Protein AF-A0A3Q7T6Q8-F1 (afdb_monomer)

Mean predicted aligned error: 18.89 Å

Radius of gyration: 38.8 Å; Cα contacts (8 Å, |Δi|>4): 49; chains: 1; bounding box: 91×51×86 Å

pLDDT: mean 72.95, std 18.6, range [37.81, 95.62]

Foldseek 3Di:
DDDDDPVVVVVVLVPDDDPQLPQARDALVRVVVLVVDDDPVSQVCCCVPQNDPVSNCVRLVADPPHGDPPDPVSVVVCCSGNNDPDDPPDDDDDPVNVVVVVCPDPVNVVVVVVVVVVVVVVPDDPPDDDPDDPDDPDDPDDPDDDDDPDDPDDDDDDDD

Secondary structure (DSSP, 8-state):
-----HHHHHHTTSTT--SS-TTSSS-HHHHHHHHH--HHHHHHHHHHHTSSHHHHHHHTT-BTTTB----HHHHHHHHHHH-----PPPPPPPHHHHHHHHHT-HHHHHHHHHHHHHHHHHT---S---------------S-----S----PPPPPP-

Sequence (160 aa):
MGDMTNSDFYSKNQRNESSHGGEFGCTMEELRSLMELRGTEAVVKIKETYGDTEAICRRLKTSPVEGLPGTAPDLEKRKQIFGQNFIPPKKPKTFLQLVWEALQDVTLIILEIAAIISLGLSFYHPPGESNEGLYWPHLNQDPNSRDAVFSWQVPYPTQE

Nearest PDB structures (foldseek):
  8qmp-assembly1_A  TM=7.419E-01  e=8.743E-04  Arabidopsis thaliana

Solvent-accessible surface area (backbone atoms only — not comparable to full-atom values): 10632 Å² total; per-residue (Å²): 135,84,84,81,55,79,65,59,68,62,56,68,76,64,80,79,71,69,101,58,36,71,99,31,75,56,45,58,66,60,54,51,58,48,67,74,43,60,74,69,61,30,53,50,51,38,39,75,76,51,56,38,74,66,46,48,27,58,31,68,69,33,44,93,85,77,39,61,89,79,44,69,70,60,54,52,52,45,35,71,72,65,43,72,98,65,83,76,75,77,78,75,82,50,72,67,57,54,51,55,59,60,64,68,37,68,68,58,49,52,51,51,52,52,49,53,52,53,53,54,54,74,70,59,74,75,96,80,74,77,94,67,79,81,73,71,83,78,73,83,76,74,90,77,81,78,89,78,84,83,84,90,75,84,88,80,85,86,85,130

Structure (mmCIF, N/CA/C/O backbone):
data_AF-A0A3Q7T6Q8-F1
#
_entry.id   AF-A0A3Q7T6Q8-F1
#
loop_
_atom_site.group_PDB
_atom_site.id
_atom_site.type_symbol
_atom_site.label_atom_id
_atom_site.label_alt_id
_atom_site.label_comp_id
_atom_site.label_asym_id
_atom_site.label_entity_id
_atom_site.label_seq_id
_atom_site.pdbx_PDB_ins_code
_atom_site.Cartn_x
_atom_site.Cartn_y
_atom_site.Cartn_z
_atom_site.occupancy
_atom_site.B_iso_or_equiv
_atom_site.auth_seq_id
_atom_site.auth_comp_id
_atom_site.auth_asym_id
_atom_site.auth_atom_id
_atom_site.pdbx_PDB_model_num
ATOM 1 N N . MET A 1 1 ? 7.427 14.053 -19.180 1.00 42.81 1 MET A N 1
ATOM 2 C CA . MET A 1 1 ? 6.510 12.998 -18.704 1.00 42.81 1 MET A CA 1
ATOM 3 C C . MET A 1 1 ? 6.912 12.683 -17.275 1.00 42.81 1 MET A C 1
ATOM 5 O O . MET A 1 1 ? 8.006 12.180 -17.092 1.00 42.81 1 MET A O 1
ATOM 9 N N . GLY A 1 2 ? 6.131 13.107 -16.281 1.00 48.97 2 GLY A N 1
ATOM 10 C CA . GLY A 1 2 ? 6.437 12.813 -14.879 1.00 48.97 2 GLY A CA 1
ATOM 11 C C . GLY A 1 2 ? 6.034 11.382 -14.550 1.00 48.97 2 GLY A C 1
ATOM 12 O O . GLY A 1 2 ? 4.890 11.006 -14.810 1.00 48.97 2 GLY A O 1
ATOM 13 N N . ASP A 1 3 ? 6.964 10.603 -14.009 1.00 50.81 3 ASP A N 1
ATOM 14 C CA . ASP A 1 3 ? 6.685 9.288 -13.446 1.00 50.81 3 ASP A CA 1
ATOM 15 C C . ASP A 1 3 ? 5.730 9.455 -12.262 1.00 50.81 3 ASP A C 1
ATOM 17 O O . ASP A 1 3 ? 6.100 9.924 -11.189 1.00 50.81 3 ASP A O 1
ATOM 21 N N . MET A 1 4 ? 4.461 9.116 -12.483 1.00 51.78 4 MET A N 1
ATOM 22 C CA . MET A 1 4 ? 3.462 9.068 -11.423 1.00 51.78 4 MET A CA 1
ATOM 23 C C . MET A 1 4 ? 3.792 7.890 -10.511 1.00 51.78 4 MET A C 1
ATOM 25 O O . MET A 1 4 ? 3.601 6.723 -10.869 1.00 51.78 4 MET A O 1
ATOM 29 N N . THR A 1 5 ? 4.316 8.210 -9.334 1.00 60.03 5 THR A N 1
ATOM 30 C CA . THR A 1 5 ? 4.643 7.223 -8.312 1.00 60.03 5 THR A CA 1
ATOM 31 C C . THR A 1 5 ? 3.364 6.643 -7.708 1.00 60.03 5 THR A C 1
ATOM 33 O O . THR A 1 5 ? 2.331 7.303 -7.603 1.00 60.03 5 THR A O 1
ATOM 36 N N . ASN A 1 6 ? 3.407 5.366 -7.318 1.00 51.06 6 ASN A N 1
ATOM 37 C CA . ASN A 1 6 ? 2.254 4.633 -6.777 1.00 51.06 6 ASN A CA 1
ATOM 38 C C . ASN A 1 6 ? 1.655 5.312 -5.522 1.00 51.06 6 ASN A C 1
ATOM 40 O O . ASN A 1 6 ? 0.464 5.171 -5.264 1.00 51.06 6 ASN A O 1
ATOM 44 N N . SER A 1 7 ? 2.460 6.094 -4.793 1.00 55.41 7 SER A N 1
ATOM 45 C CA . SER A 1 7 ? 2.069 6.892 -3.623 1.00 55.41 7 SER A CA 1
ATOM 46 C C . SER A 1 7 ? 1.056 7.994 -3.933 1.00 55.41 7 SER A C 1
ATOM 48 O O . SER A 1 7 ? 0.173 8.240 -3.114 1.00 55.41 7 SER A O 1
ATOM 50 N N . ASP A 1 8 ? 1.107 8.601 -5.122 1.00 52.31 8 ASP A N 1
ATOM 51 C CA . ASP A 1 8 ? 0.228 9.729 -5.465 1.00 52.31 8 ASP A CA 1
ATOM 52 C C . ASP A 1 8 ? -1.238 9.297 -5.634 1.00 52.31 8 ASP A C 1
ATOM 54 O O . ASP A 1 8 ? -2.163 10.085 -5.422 1.00 52.31 8 ASP A O 1
ATOM 58 N N . PHE A 1 9 ? -1.470 8.021 -5.968 1.00 51.50 9 PHE A N 1
ATOM 59 C CA . PHE A 1 9 ? -2.816 7.455 -6.055 1.00 51.50 9 PHE A CA 1
ATOM 60 C C . PHE A 1 9 ? -3.450 7.276 -4.669 1.00 51.50 9 PHE A C 1
ATOM 62 O O . PHE A 1 9 ? -4.651 7.490 -4.514 1.00 51.50 9 PHE A O 1
ATOM 69 N N . TYR A 1 10 ? -2.647 6.961 -3.646 1.00 50.75 10 TYR A N 1
ATOM 70 C CA . TYR A 1 10 ? -3.132 6.861 -2.266 1.00 50.75 10 TYR A CA 1
ATOM 71 C C . TYR A 1 10 ? -3.413 8.236 -1.655 1.00 50.75 10 TYR A C 1
ATOM 73 O O . TYR A 1 10 ? -4.394 8.395 -0.933 1.00 50.75 10 TYR A O 1
ATOM 81 N N . SER A 1 11 ? -2.621 9.256 -1.993 1.00 49.34 11 SER A N 1
ATOM 82 C CA . SER A 1 11 ? -2.811 10.608 -1.450 1.00 49.34 11 SER A CA 1
ATOM 83 C C . SER A 1 11 ? -4.059 11.319 -1.985 1.00 49.34 11 SER A C 1
ATOM 85 O O . SER A 1 11 ? -4.573 12.230 -1.335 1.00 49.34 11 SER A O 1
ATOM 87 N N . LYS A 1 12 ? -4.586 10.924 -3.154 1.00 41.44 12 LYS A N 1
ATOM 88 C CA . LYS A 1 12 ? -5.698 11.651 -3.789 1.00 41.44 12 LYS A CA 1
ATOM 89 C C . LYS A 1 12 ? -7.086 11.321 -3.223 1.00 41.44 12 LYS A C 1
ATOM 91 O O . LYS A 1 12 ? -7.983 12.146 -3.375 1.00 41.44 12 LYS A O 1
ATOM 96 N N . ASN A 1 13 ? -7.245 10.205 -2.508 1.00 47.62 13 ASN A N 1
ATOM 97 C CA . ASN A 1 13 ? -8.472 9.908 -1.752 1.00 47.62 13 ASN A CA 1
ATOM 98 C C . ASN A 1 13 ? -8.458 10.459 -0.317 1.00 47.62 13 ASN A C 1
ATOM 100 O O . ASN A 1 13 ? -9.495 10.471 0.331 1.00 47.62 13 ASN A O 1
ATOM 104 N N . GLN A 1 14 ? -7.317 10.958 0.170 1.00 51.09 14 GLN A N 1
ATOM 105 C CA . GLN A 1 14 ? -7.147 11.379 1.566 1.00 51.09 14 GLN A CA 1
ATOM 106 C C . GLN A 1 14 ? -7.404 12.880 1.796 1.00 51.09 14 GLN A C 1
ATOM 108 O O . GLN A 1 14 ? -7.214 13.394 2.893 1.00 51.09 14 GLN A O 1
ATOM 113 N N . ARG A 1 15 ? -7.817 13.630 0.764 1.00 42.97 15 ARG A N 1
ATOM 114 C CA . ARG A 1 15 ? -7.916 15.100 0.843 1.00 42.97 15 ARG A CA 1
ATOM 115 C C . ARG A 1 15 ? -9.265 15.624 1.352 1.00 42.97 15 ARG A C 1
ATOM 117 O O . ARG A 1 15 ? -9.511 16.819 1.223 1.00 42.97 15 ARG A O 1
ATOM 124 N N . ASN A 1 16 ? -10.141 14.776 1.895 1.00 45.94 16 ASN A N 1
ATOM 125 C CA . ASN A 1 16 ? -11.468 15.226 2.327 1.00 45.94 16 ASN A CA 1
ATOM 126 C C . ASN A 1 16 ? -11.994 14.592 3.622 1.00 45.94 16 ASN A C 1
ATOM 128 O O . ASN A 1 16 ? -13.197 14.389 3.737 1.00 45.94 16 ASN A O 1
ATOM 132 N N . GLU A 1 17 ? -11.137 14.313 4.605 1.00 46.56 17 GLU A N 1
ATOM 133 C CA . GLU A 1 17 ? -11.614 13.994 5.955 1.00 46.56 17 GLU A CA 1
ATOM 134 C C . GLU A 1 17 ? -10.962 14.923 6.981 1.00 46.56 17 GLU A C 1
ATOM 136 O O . GLU A 1 17 ? -9.792 14.822 7.342 1.00 46.56 17 GLU A O 1
ATOM 141 N N . SER A 1 18 ? -11.756 15.907 7.398 1.00 42.16 18 SER A N 1
ATOM 142 C CA . SER A 1 18 ? -11.592 16.672 8.631 1.00 42.16 18 SER A CA 1
ATOM 143 C C . SER A 1 18 ? -11.184 15.760 9.790 1.00 42.16 18 SER A C 1
ATOM 145 O O . SER A 1 18 ? -11.763 14.691 9.925 1.00 42.16 18 SER A O 1
ATOM 147 N N . SER A 1 19 ? -10.254 16.214 10.641 1.00 48.16 19 SER A N 1
ATOM 148 C CA . SER A 1 19 ? -9.655 15.555 11.824 1.00 48.16 19 SER A CA 1
ATOM 149 C C . SER A 1 19 ? -10.612 15.091 12.944 1.00 48.16 19 SER A C 1
ATOM 151 O O . SER A 1 19 ? -10.244 15.056 14.116 1.00 48.16 19 SER A O 1
ATOM 153 N N . HIS A 1 20 ? -11.841 14.728 12.616 1.00 48.34 20 HIS A N 1
ATOM 154 C CA . HIS A 1 20 ? -12.792 14.058 13.484 1.00 48.34 20 HIS A CA 1
ATOM 155 C C . HIS A 1 20 ? -13.066 12.694 12.852 1.00 48.34 20 HIS A C 1
ATOM 157 O O . HIS A 1 20 ? -13.233 12.643 11.641 1.00 48.34 20 HIS A O 1
ATOM 163 N N . GLY A 1 21 ? -13.135 11.608 13.630 1.00 58.06 21 GLY A N 1
ATOM 164 C CA . GLY A 1 21 ? -13.402 10.231 13.159 1.00 58.06 21 GLY A CA 1
ATOM 165 C C . GLY A 1 21 ? -14.717 10.006 12.391 1.00 58.06 21 GLY A C 1
ATOM 166 O O . GLY A 1 21 ? -15.191 8.881 12.279 1.00 58.06 21 GLY A O 1
ATOM 167 N N . GLY A 1 22 ? -15.340 11.055 11.859 1.00 68.81 22 GLY A N 1
ATOM 168 C CA . GLY A 1 22 ? -16.592 11.000 11.137 1.00 68.81 22 GLY A CA 1
ATOM 169 C C . GLY A 1 22 ? -17.690 10.405 12.008 1.00 68.81 22 GLY A C 1
ATOM 170 O O . GLY A 1 22 ? -17.863 10.759 13.173 1.00 68.81 22 GLY A O 1
ATOM 171 N N . GLU A 1 23 ? -18.440 9.477 11.421 1.00 75.56 23 GLU A N 1
ATOM 172 C CA . GLU A 1 23 ? -19.491 8.706 12.093 1.00 75.56 23 GLU A CA 1
ATOM 173 C C . GLU A 1 23 ? -18.933 7.671 13.095 1.00 75.56 23 GLU A C 1
ATOM 175 O O . GLU A 1 23 ? -19.697 7.090 13.876 1.00 75.56 23 GLU A O 1
ATOM 180 N N . PHE A 1 24 ? -17.623 7.413 13.046 1.00 80.94 24 PHE A N 1
ATOM 181 C CA . PHE A 1 24 ? -16.902 6.503 13.923 1.00 80.94 24 PHE A CA 1
ATOM 182 C C . PHE A 1 24 ? -16.138 7.301 14.990 1.00 80.94 24 PHE A C 1
ATOM 184 O O . PHE A 1 24 ? -15.774 8.461 14.836 1.00 80.94 24 PHE A O 1
ATOM 191 N N . GLY A 1 25 ? -15.899 6.695 16.146 1.00 84.25 25 GLY A N 1
ATOM 192 C CA . GLY A 1 25 ? -15.174 7.384 17.217 1.00 84.25 25 GLY A CA 1
ATOM 193 C C . GLY A 1 25 ? -13.654 7.392 17.036 1.00 84.25 25 GLY A C 1
ATOM 194 O O . GLY A 1 25 ? -12.964 7.676 18.011 1.00 84.25 25 GLY A O 1
ATOM 195 N N . CYS A 1 26 ? -13.134 6.985 15.878 1.00 85.56 26 CYS A N 1
ATOM 196 C CA . CYS A 1 26 ? -11.708 6.764 15.631 1.00 85.56 26 CYS A CA 1
ATOM 197 C C . CYS A 1 26 ? -11.368 6.912 14.141 1.00 85.56 26 CYS A C 1
ATOM 199 O O . CYS A 1 26 ? -12.192 6.555 13.294 1.00 85.56 26 CYS A O 1
ATOM 201 N N . THR A 1 27 ? -10.160 7.384 13.826 1.00 87.56 27 THR A N 1
ATOM 202 C CA . THR A 1 27 ? -9.666 7.531 12.443 1.00 87.56 27 THR A CA 1
ATOM 203 C C . THR A 1 27 ? -8.792 6.354 11.999 1.00 87.56 27 THR A C 1
ATOM 205 O O . THR A 1 27 ? -8.312 5.553 12.807 1.00 87.56 27 THR A O 1
ATOM 208 N N . MET A 1 28 ? -8.550 6.255 10.689 1.00 86.00 28 MET A N 1
ATOM 209 C CA . MET A 1 28 ? -7.641 5.263 10.110 1.00 86.00 28 MET A CA 1
ATOM 210 C C . MET A 1 28 ? -6.201 5.424 10.622 1.00 86.00 28 MET A C 1
ATOM 212 O O . MET A 1 28 ? -5.523 4.432 10.892 1.00 86.00 28 MET A O 1
ATOM 216 N N . GLU A 1 29 ? -5.735 6.660 10.782 1.00 86.31 29 GLU A N 1
ATOM 217 C CA . GLU A 1 29 ? -4.396 6.990 11.273 1.00 86.31 29 GLU A CA 1
ATOM 218 C C . GLU A 1 29 ? -4.209 6.552 12.727 1.00 86.31 29 G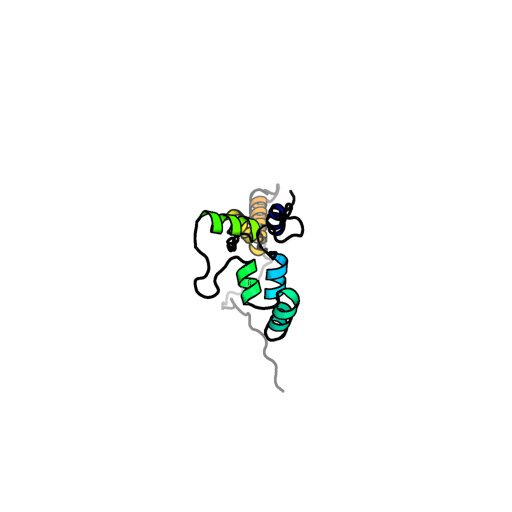LU A C 1
ATOM 220 O O . GLU A 1 29 ? -3.171 5.982 13.070 1.00 86.31 29 GLU A O 1
ATOM 225 N N . GLU A 1 30 ? -5.221 6.759 13.573 1.00 88.94 30 GLU A N 1
ATOM 226 C CA . GLU A 1 30 ? -5.186 6.324 14.970 1.00 88.94 30 GLU A CA 1
ATOM 227 C C . GLU A 1 30 ? -5.124 4.794 15.082 1.00 88.94 30 GLU A C 1
ATOM 229 O O . GLU A 1 30 ? -4.339 4.257 15.869 1.00 88.94 30 GLU A O 1
ATOM 234 N N . LEU A 1 31 ? -5.908 4.082 14.262 1.00 89.50 31 LEU A N 1
ATOM 235 C CA . LEU A 1 31 ? -5.884 2.617 14.199 1.00 89.50 31 LEU A CA 1
ATOM 236 C C . LEU A 1 31 ? -4.541 2.100 13.671 1.00 89.50 31 LEU A C 1
ATOM 238 O O . LEU A 1 31 ? -3.998 1.133 14.207 1.00 89.50 31 LEU A O 1
ATOM 242 N N . ARG A 1 32 ? -3.968 2.758 12.658 1.00 88.44 32 ARG A N 1
ATOM 243 C CA . ARG A 1 32 ? -2.650 2.410 12.117 1.00 88.44 32 ARG A CA 1
ATOM 244 C C . ARG A 1 32 ? -1.550 2.594 13.158 1.00 88.44 32 ARG A C 1
ATOM 246 O O . ARG A 1 32 ? -0.752 1.680 13.346 1.00 88.44 32 ARG A O 1
ATOM 253 N N . SER A 1 33 ? -1.535 3.728 13.858 1.00 89.75 33 SER A N 1
ATOM 254 C CA . SER A 1 33 ? -0.574 3.976 14.938 1.00 89.75 33 SER A CA 1
ATOM 255 C C . SER A 1 33 ? -0.704 2.928 16.046 1.00 89.75 33 SER A C 1
ATOM 257 O O . SER A 1 33 ? 0.299 2.441 16.564 1.00 89.75 33 SER A O 1
ATOM 259 N N . LEU A 1 34 ? -1.930 2.497 16.357 1.00 90.38 34 LEU A N 1
ATOM 260 C CA . LEU A 1 34 ? -2.146 1.417 17.313 1.00 90.38 34 LEU A CA 1
ATOM 261 C C . LEU A 1 34 ? -1.592 0.068 16.817 1.00 90.38 34 LEU A C 1
ATOM 263 O O . LEU A 1 34 ? -1.038 -0.689 17.612 1.00 90.38 34 LEU A O 1
ATOM 267 N N . MET A 1 35 ? -1.697 -0.228 15.517 1.00 88.19 35 MET A N 1
ATOM 268 C CA . MET A 1 35 ? -1.145 -1.449 14.912 1.00 88.19 35 M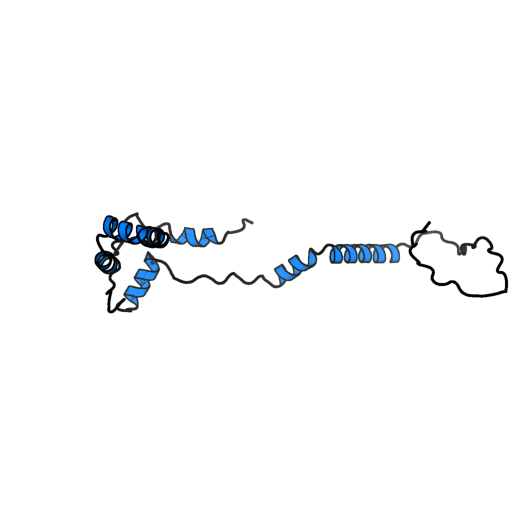ET A CA 1
ATOM 269 C C . MET A 1 35 ? 0.388 -1.488 14.871 1.00 88.19 35 MET A C 1
ATOM 271 O O . MET A 1 35 ? 0.944 -2.582 14.733 1.00 88.19 35 MET A O 1
ATOM 275 N N . GLU A 1 36 ? 1.062 -0.341 14.967 1.00 91.50 36 GLU A N 1
ATOM 276 C CA . GLU A 1 36 ? 2.526 -0.251 15.055 1.00 91.50 36 GLU A CA 1
ATOM 277 C C . GLU A 1 36 ? 3.039 -0.659 16.446 1.00 91.50 36 GLU A C 1
ATOM 279 O O . GLU A 1 36 ? 4.152 -1.170 16.569 1.00 91.50 36 GLU A O 1
ATOM 284 N N . LEU A 1 37 ? 2.203 -0.530 17.482 1.00 91.81 37 LEU A N 1
ATOM 285 C CA . LEU A 1 37 ? 2.515 -0.968 18.841 1.00 91.81 37 LEU A CA 1
ATOM 286 C C . LEU A 1 37 ? 2.313 -2.486 19.010 1.00 91.81 37 LEU A C 1
ATOM 288 O O . LEU A 1 37 ? 1.492 -3.129 18.340 1.00 91.81 37 LEU A O 1
ATOM 292 N N . ARG A 1 38 ? 3.064 -3.091 19.938 1.00 90.12 38 ARG A N 1
ATOM 293 C CA . ARG A 1 38 ? 3.000 -4.531 20.247 1.00 90.12 38 ARG A CA 1
ATOM 294 C C . ARG A 1 38 ? 3.035 -4.776 21.756 1.00 90.12 38 ARG A C 1
ATOM 296 O O . ARG A 1 38 ? 3.600 -3.998 22.514 1.00 90.12 38 ARG A O 1
ATOM 303 N N . GLY A 1 39 ? 2.432 -5.883 22.189 1.00 91.62 39 GLY A N 1
ATOM 304 C CA . GLY A 1 39 ? 2.489 -6.334 23.581 1.00 91.62 39 GLY A CA 1
ATOM 305 C C . GLY A 1 39 ? 1.902 -5.328 24.575 1.00 91.62 39 GLY A C 1
ATOM 306 O O . GLY A 1 39 ? 0.799 -4.818 24.383 1.00 91.62 39 GLY A O 1
ATOM 307 N N . THR A 1 40 ? 2.636 -5.063 25.655 1.00 90.81 40 THR A N 1
ATOM 308 C CA . THR A 1 40 ? 2.200 -4.201 26.764 1.00 90.81 40 THR A CA 1
ATOM 309 C C . THR A 1 40 ? 2.007 -2.743 26.351 1.00 90.81 40 THR A C 1
ATOM 311 O O . THR A 1 40 ? 1.069 -2.110 26.829 1.00 90.81 40 THR A O 1
ATOM 314 N N . GLU A 1 41 ? 2.821 -2.220 25.432 1.00 91.62 41 GLU A N 1
ATOM 315 C CA . GLU A 1 41 ? 2.721 -0.832 24.953 1.00 91.62 41 GLU A CA 1
ATOM 316 C C . GLU A 1 41 ? 1.388 -0.571 24.241 1.00 91.62 41 GLU A C 1
ATOM 318 O O . GLU A 1 41 ? 0.737 0.447 24.477 1.00 91.62 41 GLU A O 1
ATOM 323 N N . ALA A 1 42 ? 0.931 -1.532 23.431 1.00 91.44 42 ALA A N 1
ATOM 324 C CA . ALA A 1 42 ? -0.372 -1.454 22.776 1.00 91.44 42 ALA A CA 1
ATOM 325 C C . ALA A 1 42 ? -1.517 -1.457 23.802 1.00 91.44 42 ALA A C 1
ATOM 327 O O . ALA A 1 42 ? -2.445 -0.658 23.692 1.00 91.44 42 ALA A O 1
ATOM 328 N N . VAL A 1 43 ? -1.437 -2.309 24.832 1.00 91.12 43 VAL A N 1
ATOM 329 C CA . VAL A 1 43 ? -2.458 -2.389 25.893 1.00 91.12 43 VAL A CA 1
ATOM 330 C C . VAL A 1 43 ? -2.547 -1.078 26.677 1.00 91.12 43 VAL A C 1
ATOM 332 O O . VAL A 1 43 ? -3.651 -0.593 26.934 1.00 91.12 43 VAL A O 1
ATOM 335 N N . VAL A 1 44 ? -1.406 -0.473 27.017 1.00 92.75 44 VAL A N 1
ATOM 336 C CA . VAL A 1 44 ? -1.363 0.835 27.690 1.00 92.75 44 VAL A CA 1
ATOM 337 C C . VAL A 1 44 ? -1.991 1.906 26.803 1.00 92.75 44 VAL A C 1
ATOM 339 O O . VAL A 1 44 ? -2.897 2.608 27.251 1.00 92.75 44 VAL A O 1
ATOM 342 N N . LYS A 1 45 ? -1.608 1.970 25.522 1.00 91.44 45 LYS A N 1
ATOM 343 C CA . LYS A 1 45 ? -2.162 2.954 24.584 1.00 91.44 45 LYS A CA 1
ATOM 344 C C . LYS A 1 45 ? -3.674 2.814 24.416 1.00 91.44 45 LYS A C 1
ATOM 346 O O . LYS A 1 45 ? -4.372 3.829 24.372 1.00 91.44 45 LYS A O 1
ATOM 351 N N . ILE A 1 46 ? -4.184 1.581 24.356 1.00 91.81 46 ILE A N 1
ATOM 352 C CA . ILE A 1 46 ? -5.625 1.294 24.305 1.00 91.81 46 ILE A CA 1
ATOM 353 C C . ILE A 1 46 ? -6.316 1.843 25.546 1.00 91.81 46 ILE A C 1
ATOM 355 O O . ILE A 1 46 ? -7.305 2.569 25.433 1.00 91.81 46 ILE A O 1
ATOM 359 N N . LYS A 1 47 ? -5.773 1.533 26.723 1.00 91.94 47 LYS A N 1
ATOM 360 C CA . LYS A 1 47 ? -6.357 1.937 27.998 1.00 91.94 47 LYS A CA 1
ATOM 361 C C . LYS A 1 47 ? -6.357 3.455 28.187 1.00 91.94 47 LYS A C 1
ATOM 363 O O . LYS A 1 47 ? -7.342 4.007 28.661 1.00 91.94 47 LYS A O 1
ATOM 368 N N . GLU A 1 48 ? -5.291 4.133 27.777 1.00 90.94 48 GLU A N 1
ATOM 369 C CA . GLU A 1 48 ? -5.169 5.591 27.895 1.00 90.94 48 GLU A CA 1
ATOM 370 C C . GLU A 1 48 ? -6.010 6.347 26.862 1.00 90.94 48 GLU A C 1
ATOM 372 O O . GLU A 1 48 ? -6.643 7.346 27.189 1.00 90.94 48 GLU A O 1
ATOM 377 N N . THR A 1 49 ? -6.028 5.877 25.612 1.00 87.69 49 THR A N 1
ATOM 378 C CA . THR A 1 49 ? -6.644 6.617 24.494 1.00 87.69 49 THR A CA 1
ATOM 379 C C . THR A 1 49 ? -8.128 6.285 24.339 1.00 87.69 49 THR A C 1
ATOM 381 O O . THR A 1 49 ? -8.945 7.152 24.031 1.00 87.69 49 THR A O 1
ATOM 384 N N . TYR A 1 50 ? -8.494 5.023 24.561 1.00 88.56 50 TYR A N 1
ATOM 385 C CA . TYR A 1 50 ? -9.842 4.513 24.309 1.00 88.56 50 TYR A CA 1
ATOM 386 C C . TYR A 1 50 ? -10.546 4.028 25.578 1.00 88.56 50 TYR A C 1
ATOM 388 O O . TYR A 1 50 ? -11.768 3.894 25.570 1.00 88.56 50 TYR A O 1
ATOM 396 N N . GLY A 1 51 ? -9.812 3.800 26.669 1.00 89.88 51 GLY A N 1
ATOM 397 C CA . GLY A 1 51 ? -10.328 3.269 27.930 1.00 89.88 51 GLY A CA 1
ATOM 398 C C . GLY A 1 51 ? -10.224 1.748 28.004 1.00 89.88 51 GLY A C 1
ATOM 399 O O . GLY A 1 51 ? -9.588 1.220 28.911 1.00 89.88 51 GLY A O 1
ATOM 400 N N . ASP A 1 52 ? -10.828 1.043 27.046 1.00 90.50 52 ASP A N 1
ATOM 401 C CA . ASP A 1 52 ? -10.790 -0.421 26.965 1.00 90.50 52 ASP A CA 1
ATOM 402 C C . ASP A 1 52 ? -11.051 -0.916 25.529 1.00 90.50 52 ASP A C 1
ATOM 404 O O . ASP A 1 52 ? -11.534 -0.179 24.664 1.00 90.50 52 ASP A O 1
ATOM 408 N N . THR A 1 53 ? -10.780 -2.192 25.290 1.00 90.12 53 THR A N 1
ATOM 409 C CA . THR A 1 53 ? -11.086 -2.938 24.063 1.00 90.12 53 THR A CA 1
ATOM 410 C C . THR A 1 53 ? -12.571 -2.863 23.679 1.00 90.12 53 THR A C 1
ATOM 412 O O . THR A 1 53 ? -12.898 -2.630 22.514 1.00 90.12 53 THR A O 1
ATOM 415 N N . GLU A 1 54 ? -13.478 -2.919 24.656 1.00 92.00 54 GLU A N 1
ATOM 416 C CA . GLU A 1 54 ? -14.924 -2.724 24.459 1.00 92.00 54 GLU A CA 1
ATOM 417 C C . GLU A 1 54 ? -15.270 -1.319 23.946 1.00 92.00 54 GLU A C 1
ATOM 419 O O . GLU A 1 54 ? -16.169 -1.120 23.125 1.00 92.00 54 GLU A O 1
ATOM 424 N N . ALA A 1 55 ? -14.544 -0.298 24.407 1.00 90.75 55 ALA A N 1
ATOM 425 C CA . ALA A 1 55 ? -14.748 1.064 23.936 1.00 90.75 55 ALA A CA 1
ATOM 426 C C . ALA A 1 55 ? -14.319 1.223 22.473 1.00 90.75 55 ALA A C 1
ATOM 428 O O . ALA A 1 55 ? -15.009 1.909 21.718 1.00 90.75 55 ALA A O 1
ATOM 429 N N . ILE A 1 56 ? -13.248 0.543 22.056 1.00 91.00 56 ILE A N 1
ATOM 430 C CA . ILE A 1 56 ? -12.844 0.479 20.646 1.00 91.00 56 ILE A CA 1
ATOM 431 C C . ILE A 1 56 ? -13.933 -0.210 19.816 1.00 91.00 56 ILE A C 1
ATOM 433 O O . ILE A 1 56 ? -14.338 0.331 18.788 1.00 91.00 56 ILE A O 1
ATOM 437 N N . CYS A 1 57 ? -14.476 -1.337 20.287 1.00 90.94 57 CYS A N 1
ATOM 438 C CA . CYS A 1 57 ? -15.558 -2.046 19.594 1.00 90.94 57 CYS A CA 1
ATOM 439 C C . CYS A 1 57 ? -16.793 -1.153 19.393 1.00 90.94 57 CYS A C 1
ATOM 441 O O . CYS A 1 57 ? -17.325 -1.054 18.285 1.00 90.94 57 CYS A O 1
ATOM 443 N N . ARG A 1 58 ? -17.188 -0.398 20.428 1.00 90.12 58 ARG A N 1
ATOM 444 C CA . ARG A 1 58 ? -18.278 0.590 20.332 1.00 90.12 58 ARG A CA 1
ATOM 445 C C . ARG A 1 58 ? -17.977 1.709 19.338 1.00 90.12 58 ARG A C 1
ATOM 447 O O . ARG A 1 58 ? -18.850 2.060 18.547 1.00 90.12 58 ARG A O 1
ATOM 454 N N . ARG A 1 59 ? -16.753 2.250 19.338 1.00 89.06 59 ARG A N 1
ATOM 455 C CA . ARG A 1 59 ? -16.335 3.300 18.389 1.00 89.06 59 ARG A CA 1
ATOM 456 C C . ARG A 1 59 ? -16.324 2.806 16.944 1.00 89.06 59 ARG A C 1
ATOM 458 O O . ARG A 1 59 ? -16.706 3.570 16.064 1.00 89.06 59 ARG A O 1
ATOM 465 N N . LEU A 1 60 ? -15.954 1.543 16.724 1.00 89.75 60 LEU A N 1
ATOM 466 C CA . LEU A 1 60 ? -15.982 0.853 15.430 1.00 89.75 60 LEU A CA 1
ATOM 467 C C . LEU A 1 60 ? -17.367 0.302 15.054 1.00 89.75 60 LEU A C 1
ATOM 469 O O . LEU A 1 60 ? -17.508 -0.306 13.990 1.00 89.75 60 LEU A O 1
ATOM 473 N N . LYS A 1 61 ? -18.384 0.487 15.909 1.00 89.06 61 LYS A N 1
ATOM 474 C CA . LYS A 1 61 ? -19.738 -0.069 15.744 1.00 89.06 61 LYS A CA 1
ATOM 475 C C . LYS A 1 61 ? -19.696 -1.564 15.403 1.00 89.06 61 LYS A C 1
ATOM 477 O O . LYS A 1 61 ? -20.318 -2.004 14.438 1.00 89.06 61 LYS A O 1
ATOM 482 N N . THR A 1 62 ? -18.883 -2.316 16.139 1.00 90.12 62 THR A N 1
ATOM 483 C CA . THR A 1 62 ? -18.736 -3.769 16.000 1.00 90.12 62 THR A CA 1
ATOM 484 C C . THR A 1 62 ? -19.035 -4.440 17.327 1.00 90.12 62 THR A C 1
ATOM 486 O O . THR A 1 62 ? -18.725 -3.897 18.389 1.00 90.12 62 THR A O 1
ATOM 489 N N . SER A 1 63 ? -19.617 -5.631 17.267 1.00 89.44 63 SER A N 1
ATOM 490 C CA . SER A 1 63 ? -19.709 -6.509 18.426 1.00 89.44 63 SER A CA 1
ATOM 491 C C . SER A 1 63 ? -18.378 -7.253 18.604 1.00 89.44 63 SER A C 1
ATOM 493 O O . SER A 1 63 ? -17.810 -7.699 17.604 1.00 89.44 63 SER A O 1
ATOM 495 N N . PRO A 1 64 ? -17.868 -7.415 19.836 1.00 89.31 64 PRO A N 1
ATOM 496 C CA . PRO A 1 64 ? -16.696 -8.251 20.100 1.00 89.31 64 PRO A CA 1
ATOM 497 C C . PRO A 1 64 ? -16.984 -9.748 19.891 1.00 89.31 64 PRO A C 1
ATOM 499 O O . PRO A 1 64 ? -16.056 -10.523 19.682 1.00 89.31 64 PRO A O 1
ATOM 502 N N . VAL A 1 65 ? -18.261 -10.153 19.933 1.00 90.25 65 VAL A N 1
ATOM 503 C CA . VAL A 1 65 ? -18.692 -11.557 19.811 1.00 90.25 65 VAL A CA 1
ATOM 504 C C . VAL A 1 65 ? -19.246 -11.852 18.419 1.00 90.25 65 VAL A C 1
ATOM 506 O O . VAL A 1 65 ? -18.845 -12.820 17.782 1.00 90.25 65 VAL A O 1
ATOM 509 N N . GLU A 1 66 ? -20.160 -11.011 17.937 1.00 88.19 66 GLU A N 1
ATOM 510 C CA . GLU A 1 66 ? -20.869 -11.225 16.665 1.00 88.19 66 GLU A CA 1
ATOM 511 C C . GLU A 1 66 ? -20.199 -10.506 15.484 1.00 88.19 66 GLU A C 1
ATOM 513 O O . GLU A 1 66 ? -20.516 -10.771 14.327 1.00 88.19 66 GLU A O 1
ATOM 518 N N . GLY A 1 67 ? -19.251 -9.603 15.757 1.00 88.44 67 GLY A N 1
ATOM 519 C CA . GLY A 1 67 ? -18.564 -8.829 14.731 1.00 88.44 67 GLY A CA 1
ATOM 520 C C . GLY A 1 67 ? -19.449 -7.761 14.087 1.00 88.44 67 GLY A C 1
ATOM 521 O O . GLY A 1 67 ? -20.188 -7.036 14.760 1.00 88.44 67 GLY A O 1
ATOM 522 N N . LEU A 1 68 ? -19.313 -7.629 12.767 1.00 89.06 68 LEU A N 1
ATOM 523 C CA . LEU A 1 68 ? -20.045 -6.652 11.966 1.00 89.06 68 LEU A CA 1
ATOM 524 C C . LEU A 1 68 ? -21.402 -7.199 11.526 1.00 89.06 68 LEU A C 1
ATOM 526 O O . LEU A 1 68 ? -21.482 -8.354 11.118 1.00 89.06 68 LEU A O 1
ATOM 530 N N . PRO A 1 69 ? -22.443 -6.352 11.460 1.00 82.31 69 PRO A N 1
ATOM 531 C CA . PRO A 1 69 ? -23.766 -6.766 10.994 1.00 82.31 69 PRO A CA 1
ATOM 532 C C . PRO A 1 69 ? -23.794 -7.163 9.506 1.00 82.31 69 PRO A C 1
ATOM 534 O O . PRO A 1 69 ? -24.800 -7.673 9.024 1.00 82.31 69 PRO A O 1
ATOM 537 N N . GLY A 1 70 ? -22.723 -6.898 8.746 1.00 81.06 70 GLY A N 1
ATOM 538 C CA . GLY A 1 70 ? -22.547 -7.388 7.373 1.00 81.06 70 GLY A CA 1
ATOM 539 C C . GLY A 1 70 ? -23.480 -6.769 6.327 1.00 81.06 70 GLY A C 1
ATOM 540 O O . GLY A 1 70 ? -23.510 -7.224 5.186 1.00 81.06 70 GLY A O 1
ATOM 541 N N . THR A 1 71 ? -24.245 -5.733 6.679 1.00 88.38 71 THR A N 1
ATOM 542 C CA . THR A 1 71 ? -25.155 -5.076 5.733 1.00 88.38 71 THR A CA 1
ATOM 543 C C . THR A 1 71 ? -24.373 -4.306 4.662 1.00 88.38 71 THR A C 1
ATOM 545 O O . THR A 1 71 ? -23.412 -3.602 4.968 1.00 88.38 71 THR A O 1
ATOM 548 N N . ALA A 1 72 ? -24.801 -4.399 3.399 1.00 87.69 72 ALA A N 1
ATOM 549 C CA . ALA A 1 72 ? -24.190 -3.676 2.279 1.00 87.69 72 ALA A CA 1
ATOM 550 C C . ALA A 1 72 ? -23.956 -2.166 2.537 1.00 87.69 72 ALA A C 1
ATOM 552 O O . ALA A 1 72 ? -22.849 -1.702 2.260 1.00 87.69 72 ALA A O 1
ATOM 553 N N . PRO A 1 73 ? -24.914 -1.393 3.099 1.00 86.44 73 PRO A N 1
ATOM 554 C CA . PRO A 1 73 ? -24.678 0.022 3.391 1.00 86.44 73 PRO A CA 1
ATOM 555 C C . PRO A 1 73 ? -23.627 0.255 4.487 1.00 86.44 73 PRO A C 1
ATOM 557 O O . PRO A 1 73 ? -22.875 1.221 4.396 1.00 86.44 73 PRO A O 1
ATOM 560 N N . ASP A 1 74 ? -23.540 -0.607 5.505 1.00 86.75 74 ASP A N 1
ATOM 561 C CA . ASP A 1 74 ? -22.514 -0.500 6.556 1.00 86.75 74 ASP A CA 1
ATOM 562 C C . ASP A 1 74 ? -21.113 -0.785 5.994 1.00 86.75 74 ASP A C 1
ATOM 564 O O . ASP A 1 74 ? -20.167 -0.041 6.254 1.00 86.75 74 ASP A O 1
ATOM 568 N N . LEU A 1 75 ? -20.985 -1.813 5.150 1.00 87.88 75 LEU A N 1
ATOM 569 C CA . LEU A 1 75 ? -19.714 -2.163 4.514 1.00 87.88 75 LEU A CA 1
ATOM 570 C C . LEU A 1 75 ? -19.229 -1.080 3.545 1.00 87.88 75 LEU A C 1
ATOM 572 O O . LEU A 1 75 ? -18.036 -0.777 3.525 1.00 87.88 75 LEU A O 1
ATOM 576 N N . GLU A 1 76 ? -20.128 -0.485 2.759 1.00 86.50 76 GLU A N 1
ATOM 577 C CA . GLU A 1 76 ? -19.767 0.583 1.822 1.00 86.50 76 GLU A CA 1
ATOM 578 C C . GLU A 1 76 ? -19.300 1.843 2.559 1.00 86.50 76 GLU A C 1
ATOM 580 O O . GLU A 1 76 ? -18.257 2.403 2.230 1.00 86.50 76 GLU A O 1
ATOM 585 N N . LYS A 1 77 ? -19.993 2.232 3.636 1.00 86.19 77 LYS A N 1
ATOM 586 C CA . LYS A 1 77 ? -19.558 3.338 4.503 1.00 86.19 77 LYS A CA 1
ATOM 587 C C . LYS A 1 77 ? -18.174 3.096 5.101 1.00 86.19 77 LYS A C 1
ATOM 589 O O . LYS A 1 77 ? -17.324 3.983 5.077 1.00 86.19 77 LYS A O 1
ATOM 594 N N . ARG A 1 78 ? -17.921 1.888 5.618 1.00 87.56 78 ARG A N 1
ATOM 595 C CA . ARG A 1 78 ? -16.607 1.528 6.172 1.00 87.56 78 ARG A CA 1
ATOM 596 C C . ARG A 1 78 ? -15.510 1.591 5.117 1.00 87.56 78 ARG A C 1
ATOM 598 O O . ARG A 1 78 ? -14.426 2.062 5.432 1.00 87.56 78 ARG A O 1
ATOM 605 N N . LYS A 1 79 ? -15.781 1.165 3.880 1.00 86.56 79 LYS A N 1
ATOM 606 C CA . LYS A 1 79 ? -14.825 1.294 2.768 1.00 86.56 79 LYS A CA 1
ATOM 607 C C . LYS A 1 79 ? -14.535 2.747 2.404 1.00 86.56 79 LYS A C 1
ATOM 609 O O . LYS A 1 79 ? -13.418 3.035 1.992 1.00 86.56 79 LYS A O 1
ATOM 614 N N . GLN A 1 80 ? -15.513 3.641 2.538 1.00 83.69 80 GLN A N 1
ATOM 615 C CA . GLN A 1 80 ? -15.314 5.068 2.276 1.00 83.69 80 GLN A CA 1
ATOM 616 C C . GLN A 1 80 ? -14.413 5.725 3.331 1.00 83.69 80 GLN A C 1
ATOM 618 O O . GLN A 1 80 ? -13.539 6.494 2.955 1.00 83.69 80 GLN A O 1
ATOM 623 N N . ILE A 1 81 ? -14.589 5.378 4.610 1.00 83.44 81 ILE A N 1
ATOM 624 C CA . ILE A 1 81 ? -13.879 6.012 5.739 1.00 83.44 81 ILE A CA 1
ATOM 625 C C . ILE A 1 81 ? -12.531 5.333 6.037 1.00 83.44 81 ILE A C 1
ATOM 627 O O . ILE A 1 81 ? -11.512 5.984 6.224 1.00 83.44 81 ILE A O 1
ATOM 631 N N . PHE A 1 82 ? -12.490 3.999 6.068 1.00 85.69 82 PHE A N 1
ATOM 632 C CA . PHE A 1 82 ? -11.275 3.233 6.380 1.00 85.69 82 PHE A CA 1
ATOM 633 C C . PHE A 1 82 ? -10.560 2.705 5.134 1.00 85.69 82 PHE A C 1
ATOM 635 O O . PHE A 1 82 ? -9.578 1.978 5.249 1.00 85.69 82 PHE A O 1
ATOM 642 N N . GLY A 1 83 ? -11.049 3.012 3.936 1.00 84.31 83 GLY A N 1
ATOM 643 C CA . GLY A 1 83 ? -10.486 2.478 2.704 1.00 84.31 83 GLY A CA 1
ATOM 644 C C . GLY A 1 83 ? -10.747 0.981 2.490 1.00 84.31 83 GLY A C 1
ATOM 645 O O . GLY A 1 83 ? -11.343 0.262 3.295 1.00 84.31 83 GLY A O 1
ATOM 646 N N . GLN A 1 84 ? -10.292 0.492 1.340 1.00 81.56 84 GLN A N 1
ATOM 647 C CA . GLN A 1 84 ? -10.380 -0.917 0.965 1.00 81.56 84 GLN A CA 1
ATOM 648 C C . GLN A 1 84 ? -9.159 -1.701 1.469 1.00 81.56 84 GLN A C 1
ATOM 650 O O . GLN A 1 84 ? -8.022 -1.309 1.215 1.00 81.56 84 GLN A O 1
ATOM 655 N N . ASN A 1 85 ? -9.373 -2.864 2.096 1.00 81.75 85 ASN A N 1
ATOM 656 C CA . ASN A 1 85 ? -8.297 -3.816 2.406 1.00 81.75 85 ASN A CA 1
ATOM 657 C C . ASN A 1 85 ? -7.910 -4.626 1.156 1.00 81.75 85 ASN A C 1
ATOM 659 O O . ASN A 1 85 ? -8.097 -5.840 1.087 1.00 81.75 85 ASN A O 1
ATOM 663 N N . PHE A 1 86 ? -7.453 -3.930 0.119 1.00 80.06 86 PHE A N 1
ATOM 664 C CA . PHE A 1 86 ? -7.026 -4.538 -1.132 1.00 80.06 86 PHE A CA 1
ATOM 665 C C . PHE A 1 86 ? -5.635 -4.032 -1.471 1.00 80.06 86 PHE A C 1
ATOM 667 O O . PHE A 1 86 ? -5.452 -2.850 -1.754 1.00 80.06 86 PHE A O 1
ATOM 674 N N . ILE A 1 87 ? -4.665 -4.943 -1.453 1.00 75.50 87 ILE A N 1
ATOM 675 C CA . ILE A 1 87 ? -3.307 -4.675 -1.915 1.00 75.50 87 ILE A CA 1
ATOM 676 C C . ILE A 1 87 ? -3.352 -4.778 -3.442 1.00 75.50 87 ILE A C 1
ATOM 678 O O . ILE A 1 87 ? -3.504 -5.892 -3.954 1.00 75.50 87 ILE A O 1
ATOM 682 N N . PRO A 1 88 ? -3.266 -3.661 -4.191 1.00 70.44 88 PRO A N 1
ATOM 683 C CA . PRO A 1 88 ? -3.310 -3.734 -5.638 1.00 70.44 88 PRO A CA 1
ATOM 684 C C . PRO A 1 88 ? -2.136 -4.587 -6.129 1.00 70.44 88 PRO A C 1
ATOM 686 O O . PRO A 1 88 ? -0.993 -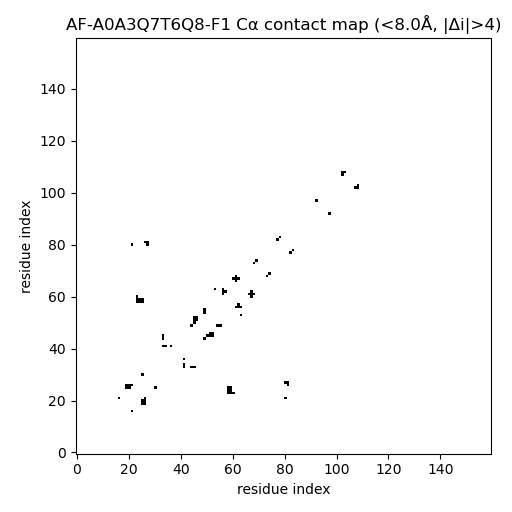4.337 -5.729 1.00 70.44 88 PRO A O 1
ATOM 689 N N . PRO A 1 89 ? -2.381 -5.596 -6.985 1.00 67.75 89 PRO A N 1
ATOM 690 C CA . PRO A 1 89 ? -1.294 -6.368 -7.557 1.00 67.75 89 PRO A CA 1
ATOM 691 C C . PRO A 1 89 ? -0.389 -5.413 -8.334 1.00 67.75 89 PRO A C 1
ATOM 693 O O . PRO A 1 89 ? -0.866 -4.530 -9.055 1.00 67.75 89 PRO A O 1
ATOM 696 N N . LYS A 1 90 ? 0.931 -5.568 -8.174 1.00 61.47 90 LYS A N 1
ATOM 697 C CA . LYS A 1 90 ? 1.902 -4.812 -8.970 1.00 61.47 90 LYS A CA 1
ATOM 698 C C . LYS A 1 90 ? 1.532 -4.996 -10.440 1.00 61.47 90 LYS A C 1
ATOM 700 O O . LYS A 1 90 ? 1.376 -6.131 -10.888 1.00 61.47 90 LYS A O 1
ATOM 705 N N . LYS A 1 91 ? 1.358 -3.888 -11.171 1.00 65.25 91 LYS A N 1
ATOM 706 C CA . LYS A 1 91 ? 1.091 -3.947 -12.612 1.00 65.25 91 LYS A CA 1
ATOM 707 C C . LYS A 1 91 ? 2.183 -4.821 -13.244 1.00 65.25 91 LYS A C 1
ATOM 709 O O . LYS A 1 91 ? 3.359 -4.549 -12.985 1.00 65.25 91 LYS A O 1
ATOM 714 N N . PRO A 1 92 ? 1.831 -5.877 -13.995 1.00 65.94 92 PRO A N 1
ATOM 715 C CA . PRO A 1 92 ? 2.836 -6.717 -14.626 1.00 65.94 92 PRO A CA 1
ATOM 716 C C . PRO A 1 92 ? 3.687 -5.851 -15.558 1.00 65.94 92 PRO A C 1
ATOM 718 O O . PRO A 1 92 ? 3.157 -4.963 -16.233 1.00 65.94 92 PRO A O 1
ATOM 721 N N . LYS A 1 93 ? 5.005 -6.089 -15.582 1.00 65.12 93 LYS A N 1
ATOM 722 C CA . LYS A 1 93 ? 5.878 -5.473 -16.588 1.00 65.12 93 LYS A CA 1
ATOM 723 C C . LYS A 1 93 ? 5.325 -5.834 -17.968 1.00 65.12 93 LYS A C 1
ATOM 725 O O . LYS A 1 93 ? 4.981 -6.987 -18.224 1.00 65.12 93 LYS A O 1
ATOM 730 N N . THR A 1 94 ? 5.190 -4.842 -18.838 1.00 81.50 94 THR A N 1
ATOM 731 C CA . THR A 1 94 ? 4.694 -5.073 -20.202 1.00 81.50 94 THR A CA 1
ATOM 732 C C . THR A 1 94 ? 5.754 -5.807 -21.031 1.00 81.50 94 THR A C 1
ATOM 734 O O . THR A 1 94 ? 6.948 -5.659 -20.777 1.00 81.50 94 THR A O 1
ATOM 737 N N . PHE A 1 95 ? 5.345 -6.581 -22.043 1.00 79.69 9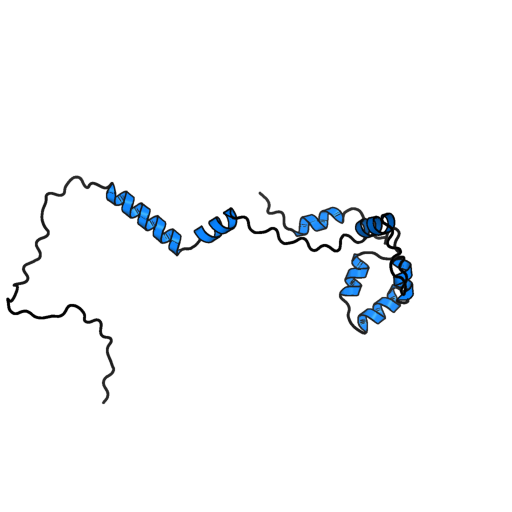5 PHE A N 1
ATOM 738 C CA . PHE A 1 95 ? 6.272 -7.305 -22.930 1.00 79.69 95 PHE A CA 1
ATOM 739 C C . PHE A 1 95 ? 7.339 -6.382 -23.543 1.00 79.69 95 PHE A C 1
ATOM 741 O O . PHE A 1 95 ? 8.510 -6.733 -23.591 1.00 79.69 95 PHE A O 1
ATOM 748 N N . LEU A 1 96 ? 6.957 -5.159 -23.923 1.00 75.62 96 LEU A N 1
ATOM 749 C CA . LEU A 1 96 ? 7.879 -4.167 -24.480 1.00 75.62 96 LEU A CA 1
ATOM 750 C C . LEU A 1 96 ? 8.914 -3.670 -23.465 1.00 75.62 96 LEU A C 1
ATOM 752 O O . LEU A 1 96 ? 10.049 -3.415 -23.848 1.00 75.62 96 LEU A O 1
ATOM 756 N N . GLN A 1 97 ? 8.562 -3.570 -22.179 1.00 78.44 97 GLN A N 1
ATOM 757 C CA . GLN A 1 97 ? 9.540 -3.254 -21.133 1.00 78.44 97 GLN A CA 1
ATOM 758 C C . GLN A 1 97 ? 10.534 -4.394 -20.931 1.00 78.44 97 GLN A C 1
ATOM 760 O O . GLN A 1 97 ? 11.707 -4.123 -20.724 1.00 78.44 97 GLN A O 1
ATOM 765 N N . LEU A 1 98 ? 10.087 -5.649 -21.027 1.00 77.94 98 LEU A N 1
ATOM 766 C CA . LEU A 1 98 ? 10.974 -6.813 -20.948 1.00 77.94 98 LEU A CA 1
ATOM 767 C C . LEU A 1 98 ? 11.923 -6.880 -22.151 1.00 77.94 98 LEU A C 1
ATOM 769 O O . LEU A 1 98 ? 13.097 -7.185 -21.987 1.00 77.94 98 LEU A O 1
ATOM 773 N N . VAL A 1 99 ? 11.437 -6.545 -23.348 1.00 81.25 99 VAL A N 1
ATOM 774 C CA . VAL A 1 99 ? 12.270 -6.447 -24.555 1.00 81.25 99 VAL A CA 1
ATOM 775 C C . VAL A 1 99 ? 13.261 -5.283 -24.451 1.00 81.25 99 VAL A C 1
ATOM 777 O O . VAL A 1 99 ? 14.427 -5.452 -24.790 1.00 81.25 99 VAL A O 1
ATOM 780 N N . TRP A 1 100 ? 12.835 -4.125 -23.941 1.00 78.75 100 TRP A N 1
ATOM 781 C CA . TRP A 1 100 ? 13.718 -2.979 -23.700 1.00 78.75 100 TRP A CA 1
ATOM 782 C C . TRP A 1 100 ? 14.788 -3.279 -22.639 1.00 78.75 100 TRP A C 1
ATOM 784 O O . TRP A 1 100 ? 15.943 -2.907 -22.806 1.00 78.75 100 TRP A O 1
ATOM 794 N N . GLU A 1 101 ? 14.419 -3.998 -21.578 1.00 78.81 101 GLU A N 1
ATOM 795 C CA . GLU A 1 101 ? 15.339 -4.474 -20.539 1.00 78.81 101 GLU A CA 1
ATOM 796 C C . GLU A 1 101 ? 16.337 -5.499 -21.105 1.00 78.81 101 GLU A C 1
ATOM 798 O O . GLU A 1 101 ? 17.525 -5.418 -20.807 1.00 78.81 101 GLU A O 1
ATOM 803 N N . ALA A 1 102 ? 15.891 -6.406 -21.981 1.00 79.81 102 ALA A N 1
ATOM 804 C CA . ALA A 1 102 ? 16.756 -7.391 -22.632 1.00 79.81 102 ALA A CA 1
ATOM 805 C C . ALA A 1 102 ? 17.717 -6.767 -23.660 1.00 79.81 102 ALA A C 1
ATOM 807 O O . ALA A 1 102 ? 18.858 -7.202 -23.770 1.00 79.81 102 ALA A O 1
ATOM 808 N N . LEU A 1 103 ? 17.295 -5.728 -24.389 1.00 73.31 103 LEU A N 1
ATOM 809 C CA . LEU A 1 103 ? 18.140 -5.019 -25.360 1.00 73.31 103 LEU A CA 1
ATOM 810 C C . LEU A 1 103 ? 19.254 -4.176 -24.715 1.00 73.31 103 LEU A C 1
ATOM 812 O O . LEU A 1 103 ? 20.168 -3.748 -25.414 1.00 73.31 103 LEU A O 1
ATOM 816 N N . GLN A 1 104 ? 19.206 -3.945 -23.400 1.00 80.12 104 GLN A N 1
ATOM 817 C CA . GLN A 1 104 ? 20.238 -3.211 -22.660 1.00 80.12 104 GLN A CA 1
ATOM 818 C C . GLN A 1 104 ? 21.411 -4.108 -22.208 1.00 80.12 104 GLN A C 1
ATOM 820 O O . GLN A 1 104 ? 22.258 -3.686 -21.419 1.00 80.12 104 GLN A O 1
ATOM 825 N N . ASP A 1 105 ? 21.484 -5.345 -22.702 1.00 90.25 105 ASP A N 1
ATOM 826 C CA . ASP A 1 105 ? 22.624 -6.234 -22.488 1.00 90.25 105 ASP A CA 1
ATOM 827 C C . ASP A 1 105 ? 23.825 -5.798 -23.350 1.00 90.25 105 ASP A C 1
ATOM 829 O O . ASP A 1 105 ? 23.745 -5.709 -24.578 1.00 90.25 105 ASP A O 1
ATOM 833 N N . VAL A 1 106 ? 24.969 -5.555 -22.701 1.00 89.25 106 VAL A N 1
ATOM 834 C CA . VAL A 1 106 ? 26.231 -5.161 -23.354 1.00 89.25 106 VAL A CA 1
ATOM 835 C C . VAL A 1 106 ? 26.652 -6.177 -24.423 1.00 89.25 106 VAL A C 1
ATOM 837 O O . VAL A 1 106 ? 27.211 -5.787 -25.448 1.00 89.25 106 VAL A O 1
ATOM 840 N N . THR A 1 107 ? 26.354 -7.464 -24.227 1.00 88.94 107 THR A N 1
ATOM 841 C CA . THR A 1 107 ? 26.676 -8.519 -25.199 1.00 88.94 107 THR A CA 1
ATOM 842 C C . THR A 1 107 ? 25.886 -8.363 -26.500 1.00 88.94 107 THR A C 1
ATOM 844 O O . THR A 1 107 ? 26.484 -8.427 -27.574 1.00 88.94 107 THR A O 1
ATOM 847 N N . LEU A 1 108 ? 24.580 -8.074 -26.431 1.00 87.06 108 LEU A N 1
ATOM 848 C CA . LEU A 1 108 ? 23.739 -7.847 -27.613 1.00 87.06 108 LEU A CA 1
ATOM 849 C C . LEU A 1 108 ? 24.136 -6.570 -28.361 1.00 87.06 108 LEU A C 1
ATOM 851 O O . LEU A 1 108 ? 24.169 -6.565 -29.590 1.00 87.06 108 LEU A O 1
ATOM 855 N N . ILE A 1 109 ? 24.508 -5.514 -27.635 1.00 90.94 109 ILE A N 1
ATOM 856 C CA . ILE A 1 109 ? 24.973 -4.256 -28.236 1.00 90.94 109 ILE A CA 1
ATOM 857 C C . ILE A 1 109 ? 26.265 -4.470 -29.039 1.00 90.94 109 ILE A C 1
ATOM 859 O O . ILE A 1 109 ? 26.388 -3.970 -30.158 1.00 90.94 109 ILE A O 1
ATOM 863 N N . ILE A 1 110 ? 27.224 -5.228 -28.497 1.00 92.44 110 ILE A N 1
ATOM 864 C CA . ILE A 1 110 ? 28.482 -5.532 -29.197 1.00 92.44 110 ILE A CA 1
ATOM 865 C C . ILE A 1 110 ? 28.212 -6.325 -30.483 1.00 92.44 110 ILE A C 1
ATOM 867 O O . ILE A 1 110 ? 28.831 -6.046 -31.513 1.00 92.44 110 ILE A O 1
ATOM 871 N N . LEU A 1 111 ? 27.275 -7.278 -30.445 1.00 92.00 111 LEU A N 1
ATOM 872 C CA . LEU A 1 111 ? 26.900 -8.075 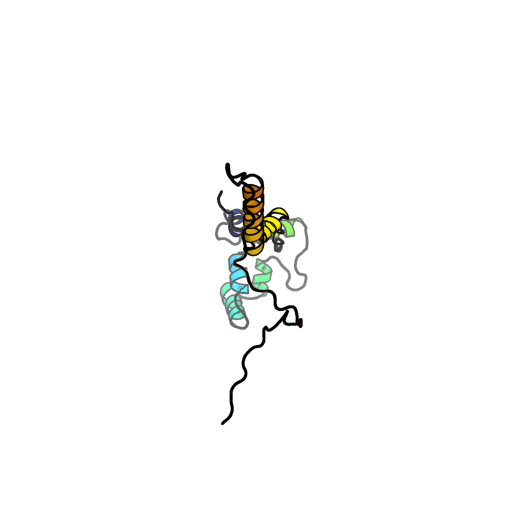-31.615 1.00 92.00 111 LEU A CA 1
ATOM 873 C C . LEU A 1 111 ? 26.257 -7.223 -32.720 1.00 92.00 111 LEU A C 1
ATOM 875 O O . LEU A 1 111 ? 26.616 -7.385 -33.886 1.00 92.00 111 LEU A O 1
ATOM 879 N N . GLU A 1 112 ? 25.380 -6.280 -32.371 1.00 93.00 112 GLU A N 1
ATOM 880 C CA . GLU A 1 112 ? 24.756 -5.365 -33.339 1.00 93.00 112 GLU A CA 1
ATOM 881 C C . GLU A 1 112 ? 25.793 -4.443 -34.003 1.00 93.00 112 GLU A C 1
ATOM 883 O O . GLU A 1 112 ? 25.816 -4.290 -35.225 1.00 93.00 112 GLU A O 1
ATOM 888 N N . ILE A 1 113 ? 26.721 -3.879 -33.220 1.00 94.94 113 ILE A N 1
ATOM 889 C CA . ILE A 1 113 ? 27.805 -3.038 -33.752 1.00 94.94 113 ILE A CA 1
ATOM 890 C C . ILE A 1 113 ? 28.697 -3.843 -34.710 1.00 94.94 113 ILE A C 1
ATOM 892 O O . ILE A 1 113 ? 29.024 -3.365 -35.799 1.00 94.94 113 ILE A O 1
ATOM 896 N N . ALA A 1 114 ? 29.070 -5.072 -34.342 1.00 93.81 114 ALA A N 1
ATOM 897 C CA . ALA A 1 114 ? 29.866 -5.953 -35.197 1.00 93.81 114 ALA A CA 1
ATOM 898 C C . ALA A 1 114 ? 29.141 -6.298 -36.511 1.00 93.81 114 ALA A C 1
ATOM 900 O O . ALA A 1 114 ? 29.775 -6.347 -37.571 1.00 93.81 114 ALA A O 1
ATOM 901 N N . ALA A 1 115 ? 27.820 -6.488 -36.461 1.00 94.00 115 ALA A N 1
ATOM 902 C CA . ALA A 1 11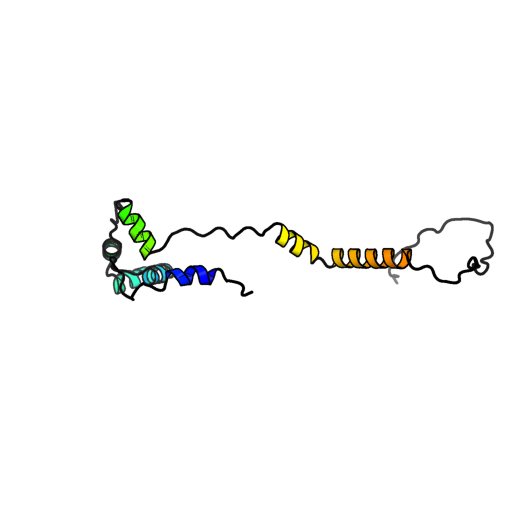5 ? 26.991 -6.712 -37.641 1.00 94.00 115 ALA A CA 1
ATOM 903 C C . ALA A 1 115 ? 26.960 -5.478 -38.560 1.00 94.00 115 ALA A C 1
ATOM 905 O O . ALA A 1 115 ? 27.183 -5.611 -39.764 1.00 94.00 115 ALA A O 1
ATOM 906 N N . ILE A 1 116 ? 26.778 -4.273 -38.007 1.00 95.62 116 ILE A N 1
ATOM 907 C CA . ILE A 1 116 ? 26.803 -3.015 -38.774 1.00 95.62 116 ILE A CA 1
ATOM 908 C C . ILE A 1 116 ? 28.162 -2.808 -39.455 1.00 95.62 116 ILE A C 1
ATOM 910 O O . ILE A 1 116 ? 28.205 -2.470 -40.638 1.00 95.62 116 ILE A O 1
ATOM 914 N N . ILE A 1 117 ? 29.271 -3.042 -38.744 1.00 94.44 117 ILE A N 1
ATOM 915 C CA . ILE A 1 117 ? 30.625 -2.935 -39.315 1.00 94.44 117 ILE A CA 1
ATOM 916 C C . ILE A 1 117 ? 30.801 -3.945 -40.454 1.00 94.44 117 ILE A C 1
ATOM 918 O O . ILE A 1 117 ? 31.295 -3.588 -41.522 1.00 94.44 117 ILE A O 1
ATOM 922 N N . SER A 1 118 ? 30.347 -5.185 -40.256 1.00 92.00 118 SER A N 1
ATOM 923 C CA . SER A 1 118 ? 30.429 -6.248 -41.265 1.00 92.00 118 SER A CA 1
ATOM 924 C C . SER A 1 118 ? 29.632 -5.904 -42.530 1.00 92.00 118 SER A C 1
ATOM 926 O O . SER A 1 118 ? 30.117 -6.114 -43.641 1.00 92.00 118 SER A O 1
ATOM 928 N N . LEU A 1 119 ? 28.443 -5.308 -42.382 1.00 91.00 119 LEU A N 1
ATOM 929 C CA . LEU A 1 119 ? 27.649 -4.803 -43.507 1.00 91.00 119 LEU A CA 1
ATOM 930 C C . LEU A 1 119 ? 28.324 -3.610 -44.194 1.00 91.00 119 LEU A C 1
ATOM 932 O O . LEU A 1 119 ? 28.417 -3.584 -45.418 1.00 91.00 119 LEU A O 1
ATOM 936 N N . GLY A 1 120 ? 28.835 -2.644 -43.428 1.00 91.00 120 GLY A N 1
ATOM 937 C CA . GLY A 1 120 ? 29.528 -1.474 -43.970 1.00 91.00 120 GLY A CA 1
ATOM 938 C C . GLY A 1 120 ? 30.761 -1.848 -44.795 1.00 91.00 120 GLY A C 1
ATOM 939 O O . GLY A 1 120 ? 30.948 -1.323 -45.891 1.00 91.00 120 GLY A O 1
ATOM 940 N N . LEU A 1 121 ? 31.557 -2.806 -44.313 1.00 84.44 121 LEU A N 1
ATOM 941 C CA . LEU A 1 121 ? 32.714 -3.332 -45.042 1.0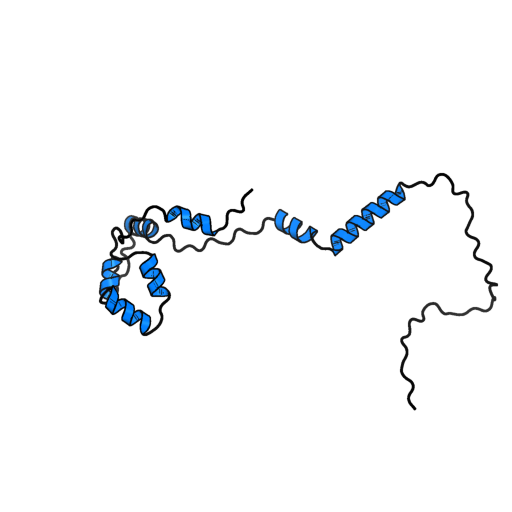0 84.44 121 LEU A CA 1
ATOM 942 C C . LEU A 1 121 ? 32.304 -4.125 -46.287 1.00 84.44 121 LEU A C 1
ATOM 944 O O . LEU A 1 121 ? 32.977 -4.028 -47.306 1.00 84.44 121 LEU A O 1
ATOM 948 N N . SER A 1 122 ? 31.176 -4.841 -46.249 1.00 86.12 122 SER A N 1
ATOM 949 C CA . SER A 1 122 ? 30.655 -5.551 -47.425 1.00 86.12 122 SER A CA 1
ATOM 950 C C . SER A 1 122 ? 30.292 -4.617 -48.584 1.00 86.12 122 SER A C 1
ATOM 952 O O . SER A 1 122 ? 30.280 -5.059 -49.732 1.00 86.12 122 SER A O 1
ATOM 954 N N . PHE A 1 123 ? 29.982 -3.349 -48.304 1.00 83.19 123 PHE A N 1
ATOM 955 C CA . PHE A 1 123 ? 29.711 -2.331 -49.323 1.00 83.19 123 PHE A CA 1
ATOM 956 C C . PHE A 1 123 ? 30.911 -1.410 -49.589 1.00 83.19 123 PHE A C 1
ATOM 958 O O . PHE A 1 123 ? 30.839 -0.553 -50.472 1.00 83.19 123 PHE A O 1
ATOM 965 N N . TYR A 1 124 ? 32.021 -1.582 -48.865 1.00 78.44 124 TYR A N 1
ATOM 966 C CA . TYR A 1 124 ? 33.254 -0.842 -49.099 1.00 78.44 124 TYR A CA 1
ATOM 967 C C . TYR A 1 124 ? 34.077 -1.537 -50.187 1.00 78.44 124 TYR A C 1
ATOM 969 O O . TYR A 1 124 ? 34.773 -2.517 -49.940 1.00 78.44 124 TYR A O 1
ATOM 977 N N . HIS A 1 125 ? 33.996 -1.019 -51.411 1.00 67.81 125 HIS A N 1
ATOM 978 C CA . HIS A 1 125 ? 34.841 -1.449 -52.522 1.00 67.81 125 HIS A CA 1
ATOM 979 C C . HIS A 1 125 ? 36.003 -0.450 -52.657 1.00 67.81 125 HIS A C 1
ATOM 981 O O . HIS A 1 125 ? 35.777 0.667 -53.136 1.00 67.81 125 HIS A O 1
ATOM 987 N N . PRO A 1 126 ? 37.231 -0.778 -52.212 1.00 66.12 126 PRO A N 1
ATOM 988 C CA . PRO A 1 126 ? 38.365 0.116 -52.400 1.00 66.12 126 PRO A CA 1
ATOM 989 C C . PRO A 1 126 ? 38.641 0.282 -53.907 1.00 66.12 126 PRO A C 1
ATOM 991 O O . PRO A 1 126 ? 38.773 -0.716 -54.623 1.00 66.12 126 PRO A O 1
ATOM 994 N N . PRO A 1 127 ? 38.720 1.518 -54.438 1.00 61.44 127 PRO A N 1
ATOM 995 C CA . PRO A 1 127 ? 39.135 1.741 -55.813 1.00 61.44 127 PRO A CA 1
ATOM 996 C C . PRO A 1 127 ? 40.651 1.542 -55.901 1.00 61.44 127 PRO A C 1
ATOM 998 O O . PRO A 1 127 ? 41.423 2.487 -55.759 1.00 61.44 127 PRO A O 1
ATOM 1001 N N . GLY A 1 128 ? 41.063 0.293 -56.112 1.00 59.78 128 GLY A N 1
ATOM 1002 C CA . GLY A 1 128 ? 42.450 -0.073 -56.382 1.00 59.78 128 GLY A CA 1
ATOM 1003 C C . GLY A 1 128 ? 42.945 -1.227 -55.525 1.00 59.78 128 GLY A C 1
ATOM 1004 O O . GLY A 1 128 ? 43.715 -1.013 -54.601 1.00 59.78 128 GLY A O 1
ATOM 1005 N N . GLU A 1 129 ? 42.565 -2.450 -55.881 1.00 50.22 129 GLU A N 1
ATOM 1006 C CA . GLU A 1 129 ? 43.405 -3.610 -55.596 1.00 50.22 129 GLU A CA 1
ATOM 1007 C C . GLU A 1 129 ? 43.482 -4.443 -56.878 1.00 50.22 129 GLU A C 1
ATOM 1009 O O . GLU A 1 129 ? 42.596 -5.220 -57.241 1.00 50.22 129 GLU A O 1
ATOM 1014 N N . SER A 1 130 ? 44.542 -4.183 -57.642 1.00 45.62 130 SER A N 1
ATOM 1015 C CA . SER A 1 130 ? 45.152 -5.200 -58.482 1.00 45.62 130 SER A CA 1
ATOM 1016 C C . SER A 1 130 ? 45.370 -6.445 -57.630 1.00 45.62 130 SER A C 1
ATOM 1018 O O . SER A 1 130 ? 45.840 -6.350 -56.504 1.00 45.62 130 SER A O 1
ATOM 1020 N N . ASN A 1 131 ? 45.028 -7.606 -58.186 1.00 51.97 131 ASN A N 1
ATOM 1021 C CA . ASN A 1 131 ? 45.413 -8.913 -57.666 1.00 51.97 131 ASN A CA 1
ATOM 1022 C C . ASN A 1 131 ? 46.944 -8.973 -57.507 1.00 51.97 131 ASN A C 1
ATOM 1024 O O . ASN A 1 131 ? 47.652 -9.406 -58.414 1.00 51.97 131 ASN A O 1
ATOM 1028 N N . GLU A 1 132 ? 47.466 -8.544 -56.368 1.00 51.28 132 GLU A N 1
ATOM 1029 C CA . GLU A 1 132 ? 48.777 -8.950 -55.896 1.00 51.28 132 GLU A CA 1
ATOM 1030 C C . GLU A 1 132 ? 48.551 -9.844 -54.689 1.00 51.28 132 GLU A C 1
ATOM 1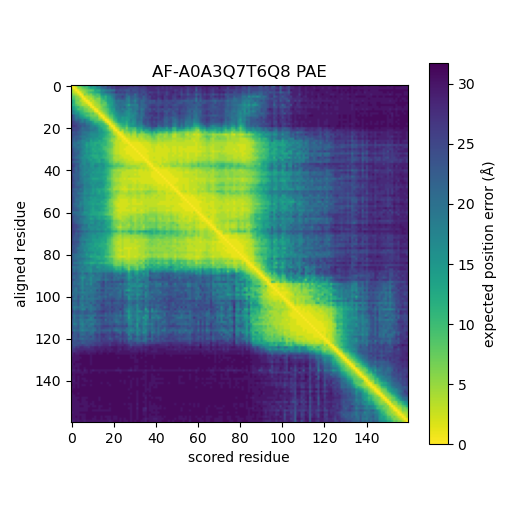032 O O . GLU A 1 132 ? 48.327 -9.411 -53.562 1.00 51.28 132 GLU A O 1
ATOM 1037 N N . GLY A 1 133 ? 48.539 -11.148 -54.975 1.00 48.19 133 GLY A N 1
ATOM 1038 C CA . GLY A 1 133 ? 48.683 -12.158 -53.950 1.00 48.19 133 GLY A CA 1
ATOM 1039 C C . GLY A 1 133 ? 49.881 -11.781 -53.093 1.00 48.19 133 GLY A C 1
ATOM 1040 O O . GLY A 1 133 ? 51.003 -11.707 -53.593 1.00 48.19 133 GLY A O 1
ATOM 1041 N N . LEU A 1 134 ? 49.610 -11.509 -51.818 1.00 47.16 134 LEU A N 1
ATOM 1042 C CA . LEU A 1 134 ? 50.613 -11.347 -50.782 1.00 47.16 134 LEU A CA 1
ATOM 1043 C C . LEU A 1 134 ? 51.538 -12.560 -50.843 1.00 47.16 134 LEU A C 1
ATOM 1045 O O . LEU A 1 134 ? 51.217 -13.657 -50.383 1.00 47.16 134 LEU A O 1
ATOM 1049 N N . TYR A 1 135 ? 52.685 -12.334 -51.475 1.00 37.81 135 TYR A N 1
ATOM 1050 C CA . TYR A 1 135 ? 53.854 -13.173 -51.397 1.00 37.81 135 TYR A CA 1
ATOM 1051 C C . TYR A 1 135 ? 54.153 -13.377 -49.917 1.00 37.81 135 TYR A C 1
ATOM 1053 O O . TYR A 1 135 ? 54.646 -12.482 -49.231 1.00 37.81 135 TYR A O 1
ATOM 1061 N N . TRP A 1 136 ? 53.876 -14.581 -49.430 1.00 46.53 136 TRP A N 1
ATOM 1062 C CA . TRP A 1 136 ? 54.612 -15.115 -48.302 1.00 46.53 136 TRP A CA 1
ATOM 1063 C C . TRP A 1 136 ? 56.108 -14.985 -48.622 1.00 46.53 136 TRP A C 1
ATOM 1065 O O . TRP A 1 136 ? 56.538 -15.467 -49.677 1.00 46.53 136 TRP A O 1
ATOM 1075 N N . PRO A 1 137 ? 56.923 -14.360 -47.754 1.00 49.59 137 PRO A N 1
ATOM 1076 C CA . PRO A 1 137 ? 58.368 -14.444 -47.864 1.00 49.59 137 PRO A CA 1
ATOM 1077 C C . PRO A 1 137 ? 58.767 -15.897 -47.593 1.00 49.59 137 PRO A C 1
ATOM 1079 O O . PRO A 1 137 ? 58.893 -16.321 -46.452 1.00 49.59 137 PRO A O 1
ATOM 1082 N N . HIS A 1 138 ? 58.853 -16.673 -48.672 1.00 53.97 138 HIS A N 1
ATOM 1083 C CA . HIS A 1 138 ? 59.688 -17.852 -48.868 1.00 53.97 138 HIS A CA 1
ATOM 1084 C C . HIS A 1 138 ? 60.138 -18.569 -47.578 1.00 53.97 138 HIS A C 1
ATOM 1086 O O . HIS A 1 138 ? 61.301 -18.487 -47.184 1.00 53.97 138 HIS A O 1
ATOM 1092 N N . LEU A 1 139 ? 59.248 -19.336 -46.942 1.00 45.25 139 LEU A N 1
ATOM 1093 C CA . LEU A 1 139 ? 59.698 -20.418 -46.070 1.00 45.25 139 LEU A CA 1
ATOM 1094 C C . LEU A 1 139 ? 59.992 -21.622 -46.959 1.00 45.25 139 LEU A C 1
ATOM 1096 O O . LEU A 1 139 ? 59.090 -22.245 -47.514 1.00 45.25 139 LEU A O 1
ATOM 1100 N N . ASN A 1 140 ? 61.289 -21.884 -47.125 1.00 42.62 140 ASN A N 1
ATOM 1101 C CA . ASN A 1 140 ? 61.828 -23.104 -47.701 1.00 42.62 140 ASN A CA 1
ATOM 1102 C C . ASN A 1 140 ? 61.145 -24.303 -47.027 1.00 42.62 140 ASN A C 1
ATOM 1104 O O . ASN A 1 140 ? 61.298 -24.519 -45.826 1.00 42.62 140 ASN A O 1
ATOM 1108 N N . GLN A 1 141 ? 60.321 -25.015 -47.787 1.00 46.03 141 GLN A N 1
ATOM 1109 C CA . GLN A 1 141 ? 59.502 -26.098 -47.276 1.00 46.03 141 GLN A CA 1
ATOM 1110 C C . GLN A 1 141 ? 60.337 -27.376 -47.294 1.00 46.03 141 GLN A C 1
ATOM 1112 O O . GLN A 1 141 ? 60.473 -28.024 -48.331 1.00 46.03 141 GLN A O 1
ATOM 1117 N N . ASP A 1 142 ? 60.933 -27.710 -46.150 1.00 49.66 142 ASP A N 1
ATOM 1118 C CA . ASP A 1 142 ? 61.638 -28.977 -45.984 1.00 49.66 142 ASP A CA 1
ATOM 1119 C C . ASP A 1 142 ? 60.644 -30.141 -46.179 1.00 49.66 142 ASP A C 1
ATOM 1121 O O . ASP A 1 142 ? 59.622 -30.209 -45.488 1.00 49.66 142 ASP A O 1
ATOM 1125 N N . PRO A 1 143 ? 60.904 -31.082 -47.106 1.00 47.50 143 PRO A N 1
ATOM 1126 C CA . PRO A 1 143 ? 59.945 -32.118 -47.496 1.00 47.50 143 PRO A CA 1
ATOM 1127 C C . PRO A 1 143 ? 59.803 -33.269 -46.482 1.00 47.50 143 PRO A C 1
ATOM 1129 O O . PRO A 1 143 ? 59.182 -34.281 -46.800 1.00 47.50 143 PRO A O 1
ATOM 1132 N N . ASN A 1 144 ? 60.331 -33.141 -45.260 1.00 45.75 144 ASN A N 1
ATOM 1133 C CA . ASN A 1 144 ? 60.215 -34.168 -44.222 1.00 45.75 144 ASN A CA 1
ATOM 1134 C C . ASN A 1 144 ? 59.342 -33.696 -43.049 1.00 45.75 144 ASN A C 1
ATOM 1136 O O . ASN A 1 144 ? 59.815 -33.371 -41.967 1.00 45.75 144 ASN A O 1
ATOM 1140 N N . SER A 1 145 ? 58.045 -33.648 -43.343 1.00 53.81 145 SER A N 1
ATOM 1141 C CA . SER A 1 145 ? 56.896 -33.831 -42.451 1.00 53.81 145 SER A CA 1
ATOM 1142 C C . SER A 1 145 ? 57.192 -34.255 -40.999 1.00 53.81 145 SER A C 1
ATOM 1144 O O . SER A 1 145 ? 57.848 -35.274 -40.775 1.00 53.81 145 SER A O 1
ATOM 1146 N N . ARG A 1 146 ? 56.559 -33.569 -40.033 1.00 48.47 146 ARG A N 1
ATOM 1147 C CA . ARG A 1 146 ? 55.467 -34.113 -39.191 1.00 48.47 146 ARG A CA 1
ATOM 1148 C C . ARG A 1 146 ? 55.070 -33.127 -38.083 1.00 48.47 146 ARG A C 1
ATOM 1150 O O . ARG A 1 146 ? 55.909 -32.706 -37.302 1.00 48.47 146 ARG A O 1
ATOM 1157 N N . ASP A 1 147 ? 53.780 -32.804 -38.047 1.00 49.62 147 ASP A N 1
ATOM 1158 C CA . ASP A 1 147 ? 52.986 -32.551 -36.839 1.00 49.62 147 ASP A CA 1
ATOM 1159 C C . ASP A 1 147 ? 53.501 -31.503 -35.831 1.00 49.62 147 ASP A C 1
ATOM 1161 O O . ASP A 1 147 ? 54.307 -31.803 -34.960 1.00 49.62 147 ASP A O 1
ATOM 1165 N N . ALA A 1 148 ? 52.915 -30.301 -35.856 1.00 44.59 148 ALA A N 1
ATOM 1166 C CA . ALA A 1 148 ? 52.677 -29.513 -34.636 1.00 44.59 148 ALA A CA 1
ATOM 1167 C C . ALA A 1 148 ? 51.623 -28.418 -34.871 1.00 44.59 148 ALA A C 1
ATOM 1169 O O . ALA A 1 148 ? 51.825 -27.234 -34.606 1.00 44.59 148 ALA A O 1
ATOM 1170 N N . VAL A 1 149 ? 50.455 -28.825 -35.366 1.00 50.91 149 VAL A N 1
ATOM 1171 C CA . VAL A 1 149 ? 49.218 -28.152 -34.962 1.00 50.91 149 VAL A CA 1
ATOM 1172 C C . VAL A 1 149 ? 49.065 -28.455 -33.461 1.00 50.91 149 VAL A C 1
ATOM 1174 O O . VAL A 1 149 ? 49.160 -29.616 -33.081 1.00 50.91 149 VAL A O 1
ATOM 1177 N N . PHE A 1 150 ? 48.839 -27.428 -32.637 1.00 47.03 150 PHE A N 1
ATOM 1178 C CA . PHE A 1 150 ? 48.647 -27.460 -31.173 1.00 47.03 150 PHE A CA 1
ATOM 1179 C C . PHE A 1 150 ? 49.894 -27.604 -30.280 1.00 47.03 150 PHE A C 1
ATOM 1181 O O . PHE A 1 150 ? 50.372 -28.695 -29.996 1.00 47.03 150 PHE A O 1
ATOM 1188 N N . SER A 1 151 ? 50.309 -26.483 -29.682 1.00 40.62 151 SER A N 1
ATOM 1189 C CA . SER A 1 151 ? 51.018 -26.468 -28.396 1.00 40.62 151 SER A CA 1
ATOM 1190 C C . SER A 1 151 ? 50.630 -25.215 -27.601 1.00 40.62 151 SER A C 1
ATOM 1192 O O . SER A 1 151 ? 51.354 -24.225 -27.539 1.00 40.62 151 SER A O 1
ATOM 1194 N N . TRP A 1 152 ? 49.427 -25.242 -27.024 1.00 39.69 152 TRP A N 1
ATOM 1195 C CA . TRP A 1 152 ? 49.107 -24.452 -25.834 1.00 39.69 152 TRP A CA 1
ATOM 1196 C C . TRP A 1 152 ? 49.429 -25.338 -24.630 1.00 39.69 152 TRP A C 1
ATOM 1198 O O . TRP A 1 152 ? 48.582 -26.128 -24.225 1.00 39.69 152 TRP A O 1
ATOM 1208 N N . GLN A 1 153 ? 50.635 -25.249 -24.064 1.00 42.03 153 GLN A N 1
ATOM 1209 C CA . GLN A 1 153 ? 50.930 -25.912 -22.792 1.00 42.03 153 GLN A CA 1
ATOM 1210 C C . GLN A 1 153 ? 51.594 -24.938 -21.814 1.00 42.03 153 GLN A C 1
ATOM 1212 O O . GLN A 1 153 ? 52.648 -24.365 -22.077 1.00 42.03 153 GLN A O 1
ATOM 1217 N N . VAL A 1 154 ? 50.905 -24.754 -20.687 1.00 54.84 154 VAL A N 1
ATOM 1218 C CA . VAL A 1 154 ? 51.231 -23.907 -19.530 1.00 54.84 154 VAL A CA 1
ATOM 1219 C C . VAL A 1 154 ? 52.477 -24.448 -18.798 1.00 54.84 154 VAL A C 1
ATOM 1221 O O . VAL A 1 154 ? 52.602 -25.670 -18.680 1.00 54.84 154 VAL A O 1
ATOM 1224 N N . PRO A 1 155 ? 53.391 -23.595 -18.289 1.00 54.88 155 PRO A N 1
ATOM 1225 C CA . PRO A 1 155 ? 54.639 -24.048 -17.668 1.00 54.88 155 PRO A CA 1
ATOM 1226 C C . PRO A 1 155 ? 54.439 -24.568 -16.230 1.00 54.88 155 PRO A C 1
ATOM 1228 O O . PRO A 1 155 ? 53.689 -23.977 -15.453 1.00 54.88 155 PRO A O 1
ATOM 1231 N N . TYR A 1 156 ? 55.154 -25.640 -15.860 1.00 48.88 156 TYR A N 1
ATOM 1232 C CA . TYR A 1 156 ? 55.293 -26.128 -14.475 1.00 48.88 156 TYR A CA 1
ATOM 1233 C C . TYR A 1 156 ? 56.636 -25.692 -13.858 1.00 48.88 156 TYR A C 1
ATOM 1235 O O . TYR A 1 156 ? 57.602 -25.502 -14.600 1.00 48.88 156 TYR A O 1
ATOM 1243 N N . PRO A 1 157 ? 56.717 -25.538 -12.520 1.00 57.06 157 PRO A N 1
ATOM 1244 C CA . PRO A 1 157 ? 57.896 -25.011 -11.846 1.00 57.06 157 PRO A CA 1
ATOM 1245 C C . PRO A 1 157 ? 58.967 -26.091 -11.649 1.00 57.06 157 PRO A C 1
ATOM 1247 O O . PRO A 1 157 ? 58.667 -27.242 -11.331 1.00 57.06 157 PRO A O 1
ATOM 1250 N N . THR A 1 158 ? 60.224 -25.694 -11.808 1.00 55.22 158 THR A N 1
ATOM 1251 C CA . THR A 1 158 ? 61.415 -26.500 -11.531 1.00 55.22 158 THR A CA 1
ATOM 1252 C C . THR A 1 158 ? 61.583 -26.676 -10.019 1.00 55.22 158 THR A C 1
ATOM 1254 O O . THR A 1 158 ? 61.609 -25.685 -9.291 1.00 55.22 158 THR A O 1
ATOM 1257 N N . GLN A 1 159 ? 61.693 -27.920 -9.545 1.00 47.25 159 GLN A N 1
ATOM 1258 C CA . GLN A 1 159 ? 62.253 -28.206 -8.222 1.00 47.25 159 GLN A CA 1
ATOM 1259 C C . GLN A 1 159 ? 63.774 -28.339 -8.334 1.00 47.25 159 GLN A C 1
ATOM 1261 O O . GLN A 1 159 ? 64.251 -29.157 -9.119 1.00 47.25 159 GLN A O 1
ATOM 1266 N N . GLU A 1 160 ? 64.489 -27.574 -7.513 1.00 44.66 160 GLU A N 1
ATOM 1267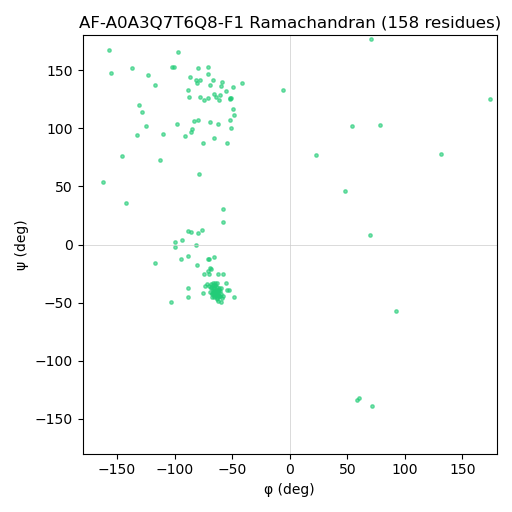 C CA . GLU A 1 160 ? 65.707 -28.017 -6.825 1.00 44.66 160 GLU A CA 1
ATOM 1268 C C . GLU A 1 160 ? 65.502 -27.835 -5.319 1.00 44.66 160 GLU A C 1
ATOM 1270 O O . GLU A 1 160 ? 64.828 -26.846 -4.936 1.00 44.66 160 GLU A O 1
#